Protein AF-A0ABD5DF32-F1 (afdb_monomer_lite)

Radius of gyration: 15.34 Å; chains: 1; bounding box: 39×23×43 Å

Foldseek 3Di:
DDPPDADDADDDDDFDADPVRHTQQADPVRHGHPVVVVVLVVCLVCVVVCCCVRVVDPVSVSCLDPPNLDAVHSAEDEPDSNHPHYDD

pLDDT: mean 93.84, std 4.53, range [76.94, 98.25]

Sequence (88 aa):
PYEEHAGSGMHIHISMLNNKGENVLVDGDGEDSALLKRALAGMIDLMPASMALLAPNVNSYRRFQPGMYVPTQASWGHNNRTVALRIP

Organism: Acinetobacter baumannii (NCBI:txid470)

Secondary structure (DSSP, 8-state):
--TTSPPP--------B-TTS-BTTB-TTSSB-HHHHHHHHHHHHHHHHHHHHHS-SHHHHTT-STTSS---SS-EEES-SSSSEEE-

Structure (mmCIF, N/CA/C/O backbone):
data_AF-A0ABD5DF32-F1
#
_entry.id   AF-A0ABD5DF32-F1
#
loop_
_atom_site.group_PDB
_atom_site.id
_atom_site.type_symbol
_atom_site.label_atom_id
_atom_site.label_alt_id
_atom_site.label_comp_id
_atom_site.label_asym_id
_atom_site.label_entity_id
_atom_site.label_seq_id
_atom_site.pdbx_PDB_ins_code
_atom_site.Cartn_x
_atom_site.Cartn_y
_atom_site.Cartn_z
_atom_site.occupancy
_atom_site.B_iso_or_equiv
_atom_site.auth_seq_id
_atom_site.auth_comp_id
_atom_site.auth_asym_id
_atom_site.auth_atom_id
_atom_site.pdbx_PDB_model_num
ATOM 1 N N . PRO A 1 1 ? 10.176 10.836 -14.955 1.00 76.94 1 PRO A N 1
ATOM 2 C CA . PRO A 1 1 ? 9.959 11.802 -16.068 1.00 76.94 1 PRO A CA 1
ATOM 3 C C . PRO A 1 1 ? 11.270 12.055 -16.808 1.00 76.94 1 PRO A C 1
ATOM 5 O O . PRO A 1 1 ? 11.307 11.972 -18.028 1.00 76.94 1 PRO A O 1
ATOM 8 N N . TYR A 1 2 ? 12.334 12.270 -16.036 1.00 88.88 2 TYR A N 1
ATOM 9 C CA . TYR A 1 2 ? 13.721 12.320 -16.483 1.00 88.88 2 TYR A CA 1
ATOM 10 C C . TYR A 1 2 ? 14.450 11.070 -15.982 1.00 88.88 2 TYR A C 1
ATOM 12 O O . TYR A 1 2 ? 14.096 10.559 -14.922 1.00 88.88 2 TYR A O 1
ATOM 20 N N . GLU A 1 3 ? 15.399 10.558 -16.758 1.00 82.62 3 GLU A N 1
ATOM 21 C CA . GLU A 1 3 ? 16.088 9.289 -16.483 1.00 82.62 3 GLU A CA 1
ATOM 22 C C . GLU A 1 3 ? 17.022 9.370 -15.270 1.00 82.62 3 GLU A C 1
ATOM 24 O O . GLU A 1 3 ? 17.017 8.478 -14.430 1.00 82.62 3 GLU A O 1
ATOM 29 N N . GLU A 1 4 ? 17.739 10.483 -15.124 1.00 87.44 4 GLU A N 1
ATOM 30 C CA . GLU A 1 4 ? 18.736 10.689 -14.063 1.00 87.44 4 GLU A CA 1
ATOM 31 C C . GLU A 1 4 ? 18.145 11.239 -12.752 1.00 87.44 4 GLU A C 1
ATOM 33 O O . GLU A 1 4 ? 18.869 11.624 -11.833 1.00 87.44 4 GLU A O 1
ATOM 38 N N . HIS A 1 5 ? 16.816 11.317 -12.647 1.00 87.94 5 HIS A N 1
ATOM 39 C CA . HIS A 1 5 ? 16.140 11.913 -11.498 1.00 87.94 5 HIS A CA 1
ATOM 40 C C . HIS A 1 5 ? 15.108 10.976 -10.881 1.00 87.94 5 HIS A C 1
ATOM 42 O O . HIS A 1 5 ? 14.542 10.097 -11.533 1.00 87.94 5 HIS A O 1
ATOM 48 N N . ALA A 1 6 ? 14.820 11.215 -9.601 1.00 86.88 6 ALA A N 1
ATOM 49 C CA . ALA A 1 6 ? 13.793 10.482 -8.883 1.00 86.88 6 ALA A CA 1
ATOM 50 C C . ALA A 1 6 ? 12.430 10.582 -9.592 1.00 86.88 6 ALA A C 1
ATOM 52 O O . ALA A 1 6 ? 12.024 11.629 -10.105 1.00 86.88 6 ALA A O 1
ATOM 53 N N . GLY A 1 7 ? 11.707 9.463 -9.607 1.00 88.81 7 GLY A N 1
ATOM 54 C CA . GLY A 1 7 ? 10.333 9.425 -10.088 1.00 88.81 7 GLY A CA 1
ATOM 55 C C . GLY A 1 7 ? 9.362 10.088 -9.110 1.00 88.81 7 GLY A C 1
ATOM 56 O O . GLY A 1 7 ? 9.652 10.260 -7.930 1.00 88.81 7 GLY A O 1
ATOM 57 N N . SER A 1 8 ? 8.163 10.398 -9.595 1.00 91.25 8 SER A N 1
ATOM 58 C CA . SER A 1 8 ? 7.047 10.830 -8.750 1.00 91.25 8 SER A CA 1
ATOM 59 C C . SER A 1 8 ? 6.130 9.644 -8.456 1.00 91.25 8 SER A C 1
ATOM 61 O O . SER A 1 8 ? 5.913 8.787 -9.316 1.00 91.25 8 SER A O 1
ATOM 63 N N . GLY A 1 9 ? 5.596 9.591 -7.240 1.00 91.44 9 GLY A N 1
ATOM 64 C CA . GLY A 1 9 ? 4.631 8.587 -6.808 1.00 91.44 9 GLY A CA 1
ATOM 65 C C . GLY A 1 9 ? 3.467 9.232 -6.067 1.00 91.44 9 GLY A C 1
ATOM 66 O O . GLY A 1 9 ? 3.555 10.379 -5.637 1.00 91.44 9 GLY A O 1
ATOM 67 N N . MET A 1 10 ? 2.388 8.473 -5.912 1.00 94.12 10 MET A N 1
ATOM 68 C CA . MET A 1 10 ? 1.224 8.856 -5.123 1.00 94.12 10 MET A CA 1
ATOM 69 C C . MET A 1 10 ? 1.013 7.786 -4.059 1.00 94.12 10 MET A C 1
ATOM 71 O O . MET A 1 10 ? 0.711 6.640 -4.383 1.00 94.12 10 MET A O 1
ATOM 75 N N . HIS A 1 11 ? 1.219 8.147 -2.796 1.00 95.50 11 HIS A N 1
ATOM 76 C CA . HIS A 1 11 ? 0.831 7.299 -1.675 1.00 95.50 11 HIS A CA 1
ATOM 77 C C . HIS A 1 11 ? -0.583 7.678 -1.251 1.00 95.50 11 HIS A C 1
ATOM 79 O O . HIS A 1 11 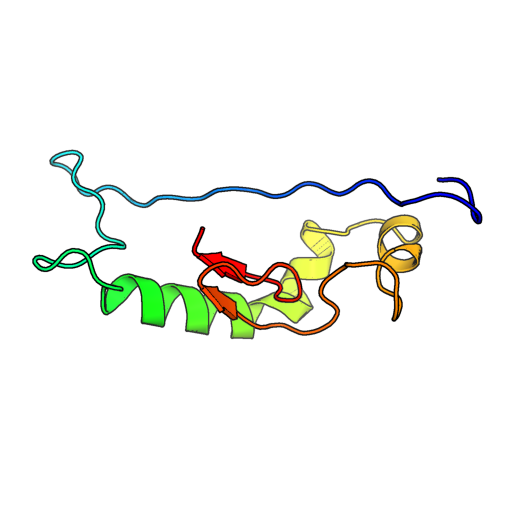? -0.899 8.861 -1.135 1.00 95.50 11 HIS A O 1
ATOM 85 N N . ILE A 1 12 ? -1.419 6.672 -1.015 1.00 95.88 12 ILE A N 1
ATOM 86 C CA . ILE A 1 12 ? -2.787 6.850 -0.535 1.00 95.88 12 ILE A CA 1
ATOM 87 C C . ILE A 1 12 ? -2.831 6.316 0.891 1.00 95.88 12 ILE A C 1
ATOM 89 O O . ILE A 1 12 ? -2.445 5.178 1.144 1.00 95.88 12 ILE A O 1
ATOM 93 N N . HIS A 1 13 ? -3.263 7.160 1.823 1.00 97.12 13 HIS A N 1
ATOM 94 C CA . HIS A 1 13 ? -3.459 6.781 3.217 1.00 97.12 13 HIS A CA 1
ATOM 95 C C . HIS A 1 13 ? -4.938 6.454 3.421 1.00 97.12 13 HIS A C 1
ATOM 97 O O . HIS A 1 13 ? -5.802 7.238 3.030 1.00 97.12 13 HIS A O 1
ATOM 103 N N . ILE A 1 14 ? -5.223 5.294 4.011 1.00 95.88 14 ILE A N 1
ATOM 104 C CA . ILE A 1 14 ? -6.583 4.785 4.206 1.00 95.88 14 ILE A CA 1
ATOM 105 C C . ILE A 1 14 ? -6.772 4.470 5.689 1.00 95.88 14 ILE A C 1
ATOM 107 O O . ILE A 1 14 ? -5.926 3.819 6.300 1.00 95.88 14 ILE A O 1
ATOM 111 N N . SER A 1 15 ? -7.896 4.906 6.249 1.00 95.94 15 SER A N 1
ATOM 112 C CA . SER A 1 15 ? -8.406 4.466 7.546 1.00 95.94 15 SER A CA 1
ATOM 113 C C . SER A 1 15 ? -9.834 3.953 7.378 1.00 95.94 15 SER A C 1
ATOM 115 O O . SER A 1 15 ? -10.523 4.299 6.416 1.00 95.94 15 SER A O 1
ATOM 117 N N . MET A 1 16 ? -10.279 3.101 8.298 1.00 97.06 16 MET A N 1
ATOM 118 C CA . MET A 1 16 ? -11.646 2.593 8.312 1.00 97.06 16 MET A CA 1
ATOM 119 C C . MET A 1 16 ? -12.264 2.910 9.664 1.00 97.06 16 MET A C 1
ATOM 121 O O . MET A 1 16 ? -11.693 2.570 10.698 1.00 97.06 16 MET A O 1
ATOM 125 N N . LEU A 1 17 ? -13.416 3.574 9.644 1.00 97.62 17 LEU A N 1
ATOM 126 C CA . LEU A 1 17 ? -14.149 3.963 10.842 1.00 97.62 17 LEU A CA 1
ATOM 127 C C . LEU A 1 17 ? -15.455 3.170 10.926 1.00 97.62 17 LEU A C 1
ATOM 129 O O . LEU A 1 17 ? -16.082 2.904 9.900 1.00 97.62 17 LEU A O 1
ATOM 133 N N . ASN A 1 18 ? -15.879 2.803 12.134 1.00 96.75 18 ASN A N 1
ATOM 134 C CA . ASN A 1 18 ? -17.225 2.270 12.347 1.00 96.75 18 ASN A CA 1
ATOM 135 C C . ASN A 1 18 ? -18.277 3.398 12.395 1.00 96.75 18 ASN A C 1
ATOM 137 O O . ASN A 1 18 ? -17.959 4.585 12.328 1.00 96.75 18 ASN A O 1
ATOM 141 N N . ASN A 1 19 ? -19.547 3.032 12.586 1.00 98.06 19 ASN A N 1
ATOM 142 C CA . ASN A 1 19 ? -20.661 3.989 12.676 1.00 98.06 19 ASN A CA 1
ATOM 143 C C . ASN A 1 19 ? -20.575 4.953 13.875 1.00 98.06 19 ASN A C 1
ATOM 145 O O . ASN A 1 19 ? -21.335 5.915 13.932 1.00 98.06 19 ASN A O 1
ATOM 149 N N . LYS A 1 20 ? -19.684 4.695 14.839 1.00 97.56 20 LYS A N 1
ATOM 150 C CA . LYS A 1 20 ? -19.407 5.575 15.982 1.00 97.56 20 LYS A CA 1
ATOM 151 C C . LYS A 1 20 ? -18.206 6.498 15.736 1.00 97.56 20 LYS A C 1
ATOM 153 O O . LYS A 1 20 ? -17.881 7.300 16.602 1.00 97.56 20 LYS A O 1
ATOM 158 N N . GLY A 1 21 ? -17.554 6.397 14.574 1.00 97.19 21 GLY A N 1
ATOM 159 C CA . GLY A 1 21 ? -16.355 7.164 14.234 1.00 97.19 21 GLY A CA 1
ATOM 160 C C . GLY A 1 21 ? -15.051 6.585 14.793 1.00 97.19 21 GLY A C 1
ATOM 161 O O . GLY A 1 21 ? -14.021 7.247 14.723 1.00 97.19 21 GLY A O 1
ATOM 162 N N . GLU A 1 22 ? -15.067 5.366 15.336 1.00 96.12 22 GLU A N 1
ATOM 163 C CA . GLU A 1 22 ? -13.886 4.723 15.924 1.00 96.12 22 GLU A CA 1
ATOM 164 C C . GLU A 1 22 ? -13.088 3.989 14.839 1.00 96.12 22 GLU A C 1
ATOM 166 O O . GLU A 1 22 ? -13.674 3.316 13.986 1.00 96.12 22 GLU A O 1
ATOM 171 N N . ASN A 1 23 ? -11.755 4.092 14.868 1.00 96.88 23 ASN A N 1
ATOM 172 C CA . ASN A 1 23 ? -10.891 3.403 13.909 1.00 96.88 23 ASN A CA 1
ATOM 173 C C . ASN A 1 23 ? -10.883 1.894 14.173 1.00 96.88 23 ASN A C 1
ATOM 175 O O . ASN A 1 23 ? -10.411 1.450 15.212 1.00 96.88 23 ASN A O 1
ATOM 179 N N . VAL A 1 24 ? -11.363 1.109 13.208 1.00 97.75 24 VAL A N 1
ATOM 180 C CA . VAL A 1 24 ? -11.471 -0.355 13.329 1.00 97.75 24 VAL A CA 1
ATOM 181 C C . VAL A 1 24 ? -10.225 -1.106 12.864 1.00 97.75 24 VAL A C 1
ATOM 183 O O . VAL A 1 24 ? -10.211 -2.335 12.882 1.00 97.75 24 VAL A O 1
ATOM 186 N N . LEU A 1 25 ? -9.193 -0.395 12.402 1.00 97.62 25 LEU A N 1
ATOM 187 C CA . LEU A 1 25 ? -7.918 -1.001 12.011 1.00 97.62 25 LEU A CA 1
ATOM 188 C C . LEU A 1 25 ? -6.976 -1.210 13.204 1.00 97.62 25 LEU A C 1
ATOM 190 O O . LEU A 1 25 ? -6.056 -2.018 13.095 1.00 97.62 25 LEU A O 1
ATOM 194 N N . VAL A 1 26 ? -7.255 -0.574 14.339 1.00 96.75 26 VAL A N 1
ATOM 195 C CA . VAL A 1 26 ? -6.529 -0.724 15.606 1.00 96.75 26 VAL A CA 1
ATOM 196 C C . VAL A 1 26 ? -7.419 -1.486 16.594 1.00 96.75 26 VAL A C 1
ATOM 198 O O . VAL A 1 26 ? -8.643 -1.362 16.532 1.00 96.75 26 VAL A O 1
ATOM 201 N N . ASP A 1 27 ? -6.841 -2.334 17.441 1.00 94.62 27 ASP A N 1
ATOM 202 C CA . ASP A 1 27 ? -7.579 -3.026 18.500 1.00 94.62 27 ASP A CA 1
ATOM 203 C C . ASP A 1 27 ? -7.658 -2.213 19.807 1.00 94.62 27 ASP A C 1
ATOM 205 O O . ASP A 1 27 ? -7.293 -1.039 19.862 1.00 94.62 27 ASP A O 1
ATOM 209 N N . GLY A 1 28 ? -8.215 -2.821 20.860 1.00 91.44 28 GLY A N 1
ATOM 210 C CA . GLY A 1 28 ? -8.412 -2.154 22.148 1.00 91.44 28 GLY A CA 1
ATOM 211 C C . GLY A 1 28 ? -7.116 -1.792 22.880 1.00 91.44 28 GLY A C 1
ATOM 212 O O . GLY A 1 28 ? -7.148 -0.893 23.717 1.00 91.44 28 GLY A O 1
ATOM 213 N N . ASP A 1 29 ? -6.002 -2.445 22.544 1.00 93.31 29 ASP A N 1
ATOM 214 C CA . ASP A 1 29 ? -4.695 -2.231 23.168 1.00 93.31 29 ASP A CA 1
ATOM 215 C C . ASP A 1 29 ? -3.819 -1.261 22.355 1.00 93.31 29 ASP A C 1
ATOM 217 O O . ASP A 1 29 ? -2.711 -0.922 22.769 1.00 93.31 29 ASP A O 1
ATOM 221 N N . GLY A 1 30 ? -4.325 -0.760 21.222 1.00 91.62 30 GLY A N 1
ATOM 222 C CA . GLY A 1 30 ? -3.572 0.117 20.326 1.00 91.62 30 GLY A CA 1
ATOM 223 C C . GLY A 1 30 ? -2.755 -0.633 19.270 1.00 91.62 30 GLY A C 1
ATOM 224 O O . GLY A 1 30 ? -1.986 -0.000 18.548 1.00 91.62 30 GLY A O 1
ATOM 225 N N . GLU A 1 31 ? -2.937 -1.948 19.151 1.00 94.69 31 GLU A N 1
ATOM 226 C CA . GLU A 1 31 ? -2.187 -2.823 18.251 1.00 94.69 31 GLU A CA 1
ATOM 227 C C . GLU A 1 31 ? -2.950 -3.100 16.944 1.00 94.69 31 GLU A C 1
ATOM 229 O O . GLU A 1 31 ? -4.102 -2.700 16.740 1.00 94.69 31 GLU A O 1
ATOM 234 N N . ASP A 1 32 ? -2.303 -3.809 16.015 1.00 96.94 32 ASP A N 1
ATOM 235 C CA . ASP A 1 32 ? -2.914 -4.212 14.749 1.00 96.94 32 ASP A CA 1
ATOM 236 C C . ASP A 1 32 ? -4.137 -5.115 14.962 1.00 96.94 32 ASP A C 1
ATOM 238 O O . ASP A 1 32 ? -4.015 -6.307 15.288 1.00 96.94 32 ASP A O 1
ATOM 242 N N . SER A 1 33 ? -5.320 -4.602 14.625 1.00 97.94 33 SER A N 1
ATOM 243 C CA . SER A 1 33 ? -6.547 -5.392 14.691 1.00 97.94 33 SER A CA 1
ATOM 244 C C . SER A 1 33 ? -6.514 -6.616 13.763 1.00 97.94 33 SER A C 1
ATOM 246 O O . SER A 1 33 ? -5.878 -6.648 12.700 1.00 97.94 33 SER A O 1
ATOM 248 N N . ALA A 1 34 ? -7.321 -7.626 14.094 1.00 97.50 34 ALA A N 1
ATOM 249 C CA . ALA A 1 34 ? -7.560 -8.755 13.193 1.00 97.50 34 ALA A CA 1
ATOM 250 C C . ALA A 1 34 ? -8.161 -8.314 11.842 1.00 97.50 34 ALA A C 1
ATOM 252 O O . ALA A 1 34 ? -7.954 -8.975 10.823 1.00 97.50 34 ALA A O 1
ATOM 253 N N . LEU A 1 35 ? -8.911 -7.204 11.818 1.00 97.94 35 LEU A N 1
ATOM 254 C CA . LEU A 1 35 ? -9.461 -6.642 10.588 1.00 97.94 35 LEU A CA 1
ATOM 255 C C . LEU A 1 35 ? -8.362 -6.072 9.688 1.00 97.94 35 LEU A C 1
ATOM 257 O O . LEU A 1 35 ? -8.362 -6.379 8.498 1.00 97.94 35 LEU A O 1
ATOM 261 N N . LEU A 1 36 ? -7.409 -5.324 10.249 1.00 98.00 36 LEU A N 1
ATOM 262 C CA . LEU A 1 36 ? -6.259 -4.801 9.513 1.00 98.00 36 LEU A CA 1
ATOM 263 C C . LEU A 1 36 ? -5.463 -5.933 8.859 1.00 98.00 36 LEU A C 1
ATOM 265 O O . LEU A 1 36 ? -5.210 -5.885 7.658 1.00 98.00 36 LEU A O 1
ATOM 269 N N . LYS A 1 37 ? -5.154 -6.999 9.606 1.00 97.50 37 LYS A N 1
ATOM 270 C CA . LYS A 1 37 ? -4.421 -8.165 9.076 1.00 97.50 37 LYS A CA 1
ATOM 271 C C . LYS A 1 37 ? -5.159 -8.836 7.911 1.00 97.50 37 LYS A C 1
ATOM 273 O O . LYS A 1 37 ? -4.538 -9.181 6.907 1.00 97.50 37 LYS A O 1
ATOM 278 N N . ARG A 1 38 ? -6.489 -8.971 8.000 1.00 98.19 38 ARG A N 1
ATOM 279 C CA . ARG A 1 38 ? -7.322 -9.496 6.900 1.00 98.19 38 ARG A CA 1
ATOM 280 C C . ARG A 1 38 ? -7.356 -8.558 5.691 1.00 98.19 38 ARG A C 1
ATOM 282 O O . ARG A 1 38 ? -7.246 -9.030 4.563 1.00 98.19 38 ARG A O 1
ATOM 289 N N . ALA A 1 39 ? -7.476 -7.251 5.917 1.00 97.94 39 ALA A N 1
ATOM 290 C CA . ALA A 1 39 ? -7.447 -6.255 4.849 1.00 97.94 39 ALA A CA 1
ATOM 291 C C . ALA A 1 39 ? -6.096 -6.261 4.114 1.00 97.94 39 ALA A C 1
ATOM 293 O O . ALA A 1 39 ? -6.072 -6.272 2.887 1.00 97.94 39 ALA A O 1
ATOM 294 N N . LEU A 1 40 ? -4.980 -6.333 4.848 1.00 97.94 40 LEU A N 1
ATOM 295 C CA . LEU A 1 40 ? -3.632 -6.454 4.286 1.00 97.94 40 LEU A CA 1
ATOM 296 C C . LEU A 1 40 ? -3.478 -7.716 3.437 1.00 97.94 40 LEU A C 1
ATOM 298 O O . LEU A 1 40 ? -2.970 -7.626 2.323 1.00 97.94 40 LEU A O 1
ATOM 302 N N . ALA A 1 41 ? -3.959 -8.865 3.920 1.00 98.25 41 ALA A N 1
ATOM 303 C CA . ALA A 1 41 ? -3.919 -10.113 3.161 1.00 98.25 41 ALA A CA 1
ATOM 304 C C . ALA A 1 41 ? -4.653 -9.990 1.813 1.00 98.25 41 ALA A C 1
ATOM 306 O O . ALA A 1 41 ? -4.080 -10.317 0.777 1.00 98.25 41 ALA A O 1
ATOM 307 N N . GLY A 1 42 ? -5.877 -9.449 1.811 1.00 98.25 42 GLY A N 1
ATOM 308 C CA . GLY A 1 42 ? -6.636 -9.229 0.575 1.00 98.25 42 GLY A CA 1
ATOM 309 C C . GLY A 1 42 ? -5.984 -8.204 -0.358 1.00 98.25 42 GLY A C 1
ATOM 310 O O . GLY A 1 42 ? -5.933 -8.413 -1.567 1.00 98.25 42 GLY A O 1
ATOM 311 N N . MET A 1 43 ? -5.436 -7.113 0.188 1.00 97.44 43 MET A N 1
ATOM 312 C CA . MET A 1 43 ? -4.726 -6.111 -0.612 1.00 97.44 43 MET A CA 1
ATOM 313 C C . MET A 1 43 ? -3.465 -6.679 -1.268 1.00 97.44 43 MET A C 1
ATOM 315 O O . MET A 1 43 ? -3.191 -6.340 -2.413 1.00 97.44 43 MET A O 1
ATOM 319 N N . ILE A 1 44 ? -2.707 -7.531 -0.572 1.00 97.69 44 ILE A N 1
ATOM 320 C CA . ILE A 1 44 ? -1.516 -8.195 -1.123 1.00 97.69 44 ILE A CA 1
ATOM 321 C C . ILE A 1 44 ? -1.898 -9.147 -2.251 1.00 97.69 44 ILE A C 1
ATOM 323 O O . ILE A 1 44 ? -1.290 -9.082 -3.318 1.00 97.69 44 ILE A O 1
ATOM 327 N N . ASP A 1 45 ? -2.919 -9.978 -2.035 1.00 98.12 45 ASP A N 1
ATOM 328 C CA . ASP A 1 45 ? -3.398 -10.952 -3.020 1.00 98.12 45 ASP A CA 1
ATOM 329 C C . ASP A 1 45 ? -3.885 -10.272 -4.312 1.00 98.12 45 ASP A C 1
ATOM 331 O O . ASP A 1 45 ? -3.526 -10.663 -5.422 1.00 98.12 45 ASP A O 1
ATOM 335 N N . LEU A 1 46 ? -4.622 -9.164 -4.179 1.00 97.94 46 LEU A N 1
ATOM 336 C CA . LEU A 1 46 ? -5.177 -8.421 -5.315 1.00 97.94 46 LEU A CA 1
ATOM 337 C C . LEU A 1 46 ? -4.206 -7.411 -5.944 1.00 97.94 46 LEU A C 1
ATOM 339 O O . LEU A 1 46 ? -4.525 -6.819 -6.984 1.00 97.94 46 LEU A O 1
ATOM 343 N N . MET A 1 47 ? -3.037 -7.174 -5.343 1.00 96.88 47 MET A N 1
ATOM 344 C CA . MET A 1 47 ? -2.123 -6.115 -5.779 1.00 96.88 47 MET A CA 1
ATOM 345 C C . MET A 1 47 ? -1.643 -6.281 -7.225 1.00 96.88 47 MET A C 1
ATOM 347 O O . MET A 1 47 ? -1.716 -5.292 -7.959 1.00 96.88 47 MET A O 1
ATOM 351 N N . PRO A 1 48 ? -1.203 -7.474 -7.686 1.00 94.38 48 PRO A N 1
ATOM 352 C CA . PRO A 1 48 ? -0.708 -7.631 -9.051 1.00 94.38 48 PRO A CA 1
ATOM 353 C C . PRO A 1 48 ? -1.737 -7.204 -10.104 1.00 94.38 48 PRO A C 1
ATOM 355 O O . PRO A 1 48 ? -1.397 -6.471 -11.030 1.00 94.38 48 PRO A O 1
ATOM 358 N N . ALA A 1 49 ? -3.005 -7.586 -9.925 1.00 96.38 49 ALA A N 1
ATOM 359 C CA . ALA A 1 49 ? -4.090 -7.191 -10.823 1.00 96.38 49 ALA A CA 1
ATOM 360 C C . ALA A 1 49 ? -4.446 -5.698 -10.685 1.00 96.38 49 ALA A C 1
ATOM 362 O O . ALA A 1 49 ? -4.662 -5.007 -11.681 1.00 96.38 49 ALA A O 1
ATOM 363 N N . SER A 1 50 ? -4.442 -5.172 -9.457 1.00 96.50 50 SER A N 1
ATOM 364 C CA . SER A 1 50 ? -4.760 -3.765 -9.168 1.00 96.50 50 SER A CA 1
ATOM 365 C C . SER A 1 50 ? -3.756 -2.774 -9.769 1.00 96.50 50 SER A C 1
ATOM 367 O O . SER A 1 50 ? -4.095 -1.607 -9.972 1.00 96.50 50 SER A O 1
ATOM 369 N N . MET A 1 51 ? -2.537 -3.211 -10.111 1.00 95.38 51 MET A N 1
ATOM 370 C CA . MET A 1 51 ? -1.535 -2.361 -10.768 1.00 95.38 51 MET A CA 1
ATOM 371 C C . MET A 1 51 ? -2.025 -1.761 -12.088 1.00 95.38 51 MET A C 1
ATOM 373 O O . MET A 1 51 ? -1.627 -0.647 -12.415 1.00 95.38 51 MET A O 1
ATOM 377 N N . ALA A 1 52 ? -2.937 -2.430 -12.800 1.00 95.50 52 ALA A N 1
ATOM 378 C CA . ALA A 1 52 ? -3.555 -1.876 -14.005 1.00 95.50 52 ALA A CA 1
ATOM 379 C C . ALA A 1 52 ? -4.328 -0.569 -13.737 1.00 95.50 52 ALA A C 1
ATOM 381 O O . ALA A 1 52 ? -4.447 0.268 -14.626 1.00 95.50 52 ALA A O 1
ATOM 382 N N . LEU A 1 53 ? -4.827 -0.377 -12.511 1.00 96.44 53 LEU A N 1
ATOM 383 C CA . LEU A 1 53 ? -5.534 0.830 -12.080 1.00 96.44 53 LEU A CA 1
ATOM 384 C C . LEU A 1 53 ? -4.601 1.822 -11.372 1.00 96.44 53 LEU A C 1
ATOM 386 O O . LEU A 1 53 ? -4.726 3.029 -11.557 1.00 96.44 53 LEU A O 1
ATOM 390 N N . LEU A 1 54 ? -3.661 1.320 -10.563 1.00 95.38 54 LEU A N 1
ATOM 391 C CA . LEU A 1 54 ? -2.765 2.144 -9.737 1.00 95.38 54 LEU A CA 1
ATOM 392 C C . LEU A 1 54 ? -1.545 2.679 -10.506 1.00 95.38 54 LEU A C 1
ATOM 394 O O . LEU A 1 54 ? -0.972 3.705 -10.143 1.00 95.38 54 LEU A O 1
ATOM 398 N N . ALA A 1 55 ? -1.138 1.991 -11.571 1.00 95.94 55 ALA A N 1
ATOM 399 C CA . ALA A 1 55 ? -0.031 2.352 -12.448 1.00 95.94 55 ALA A CA 1
ATOM 400 C C . ALA A 1 55 ? -0.426 2.154 -13.928 1.00 95.94 55 ALA A C 1
ATOM 402 O O . ALA A 1 55 ? 0.227 1.395 -14.639 1.00 95.94 55 ALA A O 1
ATOM 403 N N . PRO A 1 56 ? -1.458 2.857 -14.429 1.00 95.62 56 PRO A N 1
ATOM 404 C CA . PRO A 1 56 ? -2.141 2.507 -15.683 1.00 95.62 56 PRO A CA 1
ATOM 405 C C . PRO A 1 56 ? -1.326 2.745 -16.965 1.00 95.62 56 PRO A C 1
ATOM 407 O O . PRO A 1 56 ? -1.738 2.346 -18.052 1.00 95.62 56 PRO A O 1
ATOM 410 N N . ASN A 1 57 ? -0.169 3.403 -16.868 1.00 93.88 57 ASN A N 1
ATOM 411 C CA . ASN A 1 57 ? 0.582 3.884 -18.023 1.00 93.88 57 ASN A CA 1
ATOM 412 C C . ASN A 1 57 ? 1.938 3.181 -18.094 1.00 93.88 57 ASN A C 1
ATOM 414 O O . ASN A 1 57 ? 2.599 3.001 -17.073 1.00 93.88 57 ASN A O 1
ATOM 418 N N . VAL A 1 58 ? 2.436 2.911 -19.306 1.00 92.50 58 VAL A N 1
ATOM 419 C CA . VAL A 1 58 ? 3.774 2.315 -19.527 1.00 92.50 58 VAL A CA 1
ATOM 420 C C . VAL A 1 58 ? 4.878 3.091 -18.794 1.00 92.50 58 VAL A C 1
ATOM 422 O O . VAL A 1 58 ? 5.787 2.504 -18.211 1.00 92.50 58 VAL A O 1
ATOM 425 N N . ASN A 1 59 ? 4.776 4.423 -18.747 1.00 92.88 59 ASN A N 1
ATOM 426 C CA . ASN A 1 59 ? 5.741 5.261 -18.037 1.00 92.88 59 ASN A CA 1
ATOM 427 C C . ASN A 1 59 ? 5.757 5.021 -16.514 1.00 92.88 59 ASN A C 1
ATOM 429 O O . ASN A 1 59 ? 6.799 5.201 -15.889 1.00 92.88 59 ASN A O 1
ATOM 433 N N . SER A 1 60 ? 4.647 4.582 -15.912 1.00 93.69 60 SER A N 1
ATOM 434 C CA . SER A 1 60 ? 4.591 4.237 -14.487 1.00 93.69 60 SER A CA 1
ATOM 435 C C . SER A 1 60 ? 5.514 3.060 -14.165 1.00 93.69 60 SER A C 1
ATOM 437 O O . SER A 1 60 ? 6.205 3.089 -13.148 1.00 93.69 60 SER A O 1
ATOM 439 N N . TYR A 1 61 ? 5.605 2.077 -15.067 1.00 92.25 61 TYR A N 1
ATOM 440 C CA . TYR A 1 61 ? 6.443 0.885 -14.906 1.00 92.25 61 TYR A CA 1
ATOM 441 C C . TYR A 1 61 ? 7.945 1.172 -14.976 1.00 92.25 61 TYR A C 1
ATOM 443 O O . TYR A 1 61 ? 8.719 0.464 -14.341 1.00 92.25 61 TYR A O 1
ATOM 451 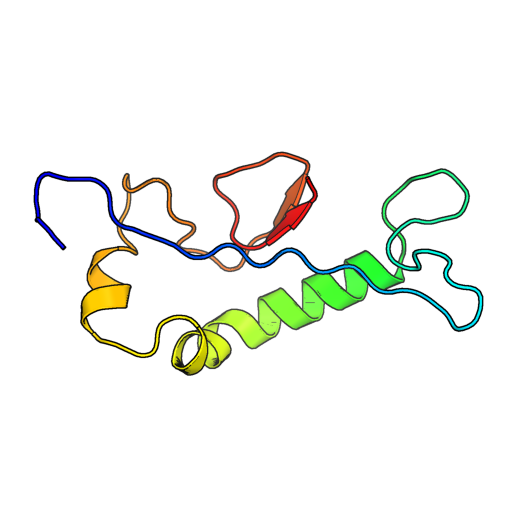N N . ARG A 1 62 ? 8.367 2.270 -15.623 1.00 90.38 62 ARG A N 1
ATOM 452 C CA . ARG A 1 62 ? 9.771 2.726 -15.580 1.00 90.38 62 ARG A CA 1
ATOM 453 C C . ARG A 1 62 ? 10.240 3.048 -14.160 1.00 90.38 62 ARG A C 1
ATOM 455 O O . ARG A 1 62 ? 11.435 3.005 -13.902 1.00 90.38 62 ARG A O 1
ATOM 462 N N . ARG A 1 63 ? 9.319 3.370 -13.242 1.00 91.00 63 ARG A N 1
ATOM 463 C CA . ARG A 1 63 ? 9.655 3.631 -11.838 1.00 91.00 63 ARG A CA 1
ATOM 464 C C . ARG A 1 63 ? 9.969 2.344 -11.075 1.00 91.00 63 ARG A C 1
ATOM 466 O O . ARG A 1 63 ? 10.826 2.394 -10.206 1.00 91.00 63 ARG A O 1
ATOM 473 N N . PHE A 1 64 ? 9.308 1.225 -11.393 1.00 90.44 64 PHE A N 1
ATOM 474 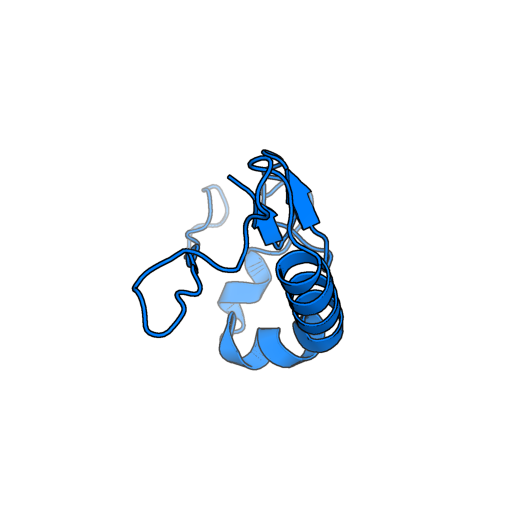C CA . PHE A 1 64 ? 9.387 -0.057 -10.673 1.00 90.44 64 PHE A CA 1
ATOM 475 C C . PHE A 1 64 ? 10.670 -0.832 -10.994 1.00 90.44 64 PHE A C 1
ATOM 477 O O . PHE A 1 64 ? 10.644 -1.874 -11.644 1.00 90.44 64 PHE A O 1
ATOM 484 N N . GLN A 1 65 ? 11.800 -0.307 -10.527 1.00 86.81 65 GLN A N 1
ATOM 485 C CA . GLN A 1 65 ? 13.127 -0.885 -10.723 1.00 86.81 65 GLN A CA 1
ATOM 486 C C . GLN A 1 65 ? 13.879 -1.011 -9.389 1.00 86.81 65 GLN A C 1
ATOM 488 O O . GLN A 1 65 ? 13.653 -0.210 -8.473 1.00 86.81 65 GLN A O 1
ATOM 493 N N . PRO A 1 66 ? 14.790 -1.995 -9.258 1.00 84.19 66 PRO A N 1
ATOM 494 C CA . PRO A 1 66 ? 15.685 -2.081 -8.108 1.00 84.19 66 PRO A CA 1
ATOM 495 C C . PRO A 1 66 ? 16.443 -0.765 -7.878 1.00 84.19 66 PRO A C 1
ATOM 497 O O . PRO A 1 66 ? 16.860 -0.111 -8.827 1.00 84.19 66 PRO A O 1
ATOM 500 N N . GLY A 1 67 ? 16.621 -0.372 -6.614 1.00 80.12 67 GLY A N 1
ATOM 501 C CA . GLY A 1 67 ? 17.363 0.844 -6.249 1.00 80.12 67 GLY A CA 1
ATOM 502 C C . GLY A 1 67 ? 16.575 2.158 -6.345 1.00 80.12 67 GLY A C 1
ATOM 503 O O . GLY A 1 67 ? 17.059 3.177 -5.866 1.00 80.12 67 GLY A O 1
ATOM 504 N N . MET A 1 68 ? 15.339 2.149 -6.859 1.00 81.88 68 MET A N 1
ATOM 505 C CA . MET A 1 68 ? 14.526 3.366 -7.042 1.00 81.88 68 MET A CA 1
ATOM 506 C C . MET A 1 68 ? 13.608 3.707 -5.854 1.00 81.88 68 MET A C 1
ATOM 508 O O . MET A 1 68 ? 12.653 4.467 -6.012 1.00 81.88 68 MET A O 1
ATOM 512 N N . TYR A 1 69 ? 13.874 3.141 -4.667 1.00 83.50 69 TYR A N 1
ATOM 513 C CA . TYR A 1 69 ? 13.076 3.325 -3.437 1.00 83.50 69 TYR A CA 1
ATOM 514 C C . TYR A 1 69 ? 11.562 3.168 -3.653 1.00 83.50 69 TYR A C 1
ATOM 516 O O . TYR A 1 69 ? 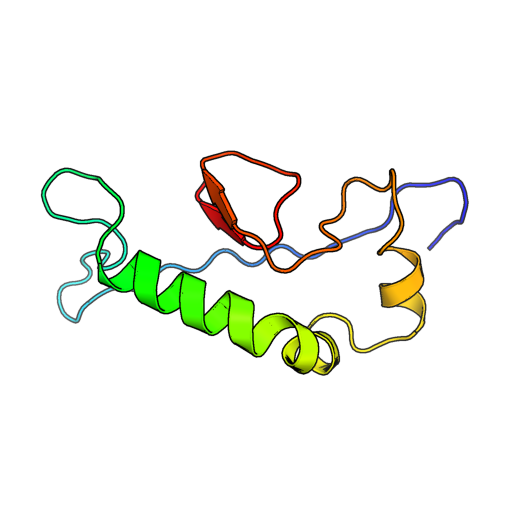10.741 3.858 -3.049 1.0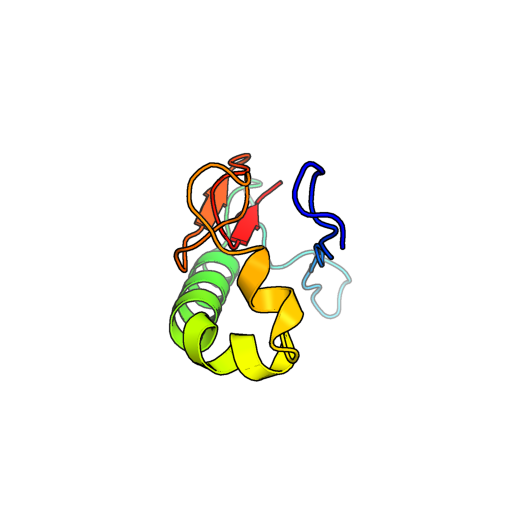0 83.50 69 TYR A O 1
ATOM 524 N N . VAL A 1 70 ? 11.198 2.243 -4.539 1.00 88.25 70 VAL A N 1
ATOM 525 C CA . VAL A 1 70 ? 9.822 1.866 -4.835 1.00 88.25 70 VAL A CA 1
ATOM 526 C C . VAL A 1 70 ? 9.635 0.389 -4.493 1.00 88.25 70 VAL A C 1
ATOM 528 O O . VAL A 1 70 ? 10.522 -0.423 -4.774 1.00 88.25 70 VAL A O 1
ATOM 531 N N . PRO A 1 71 ? 8.501 0.012 -3.896 1.00 89.94 71 PRO A N 1
ATOM 532 C CA . PRO A 1 71 ? 8.194 -1.386 -3.653 1.00 89.94 71 PRO A CA 1
ATOM 533 C C . PRO A 1 71 ? 7.908 -2.106 -4.974 1.00 89.94 71 PRO A C 1
ATOM 535 O O . PRO A 1 71 ? 7.045 -1.695 -5.747 1.00 89.94 71 PRO A O 1
ATOM 538 N N . THR A 1 72 ? 8.637 -3.193 -5.228 1.00 90.88 72 THR A N 1
ATOM 539 C CA . THR A 1 72 ? 8.459 -4.068 -6.403 1.00 90.88 72 THR A CA 1
ATOM 540 C C . THR A 1 72 ? 7.778 -5.394 -6.064 1.00 90.88 72 THR A C 1
ATOM 542 O O . THR A 1 72 ? 7.537 -6.210 -6.949 1.00 90.88 72 THR A O 1
ATOM 545 N N . GLN A 1 73 ? 7.459 -5.613 -4.788 1.00 91.88 73 GLN A N 1
ATOM 546 C CA . GLN A 1 73 ? 6.775 -6.800 -4.286 1.00 91.88 73 GLN A CA 1
ATOM 547 C C . GLN A 1 73 ? 5.526 -6.388 -3.514 1.00 91.88 73 GLN A C 1
ATOM 549 O O . GLN A 1 73 ? 5.540 -5.379 -2.805 1.00 91.88 73 GLN A O 1
ATOM 554 N N . ALA A 1 74 ? 4.475 -7.201 -3.612 1.00 94.81 74 ALA A N 1
ATOM 555 C CA . ALA A 1 74 ? 3.297 -7.075 -2.768 1.00 94.81 74 ALA A CA 1
ATOM 556 C C . ALA A 1 74 ? 3.663 -7.493 -1.336 1.00 94.81 74 ALA A C 1
ATOM 558 O O . ALA A 1 74 ? 3.742 -8.673 -1.007 1.00 94.81 74 ALA A O 1
ATOM 559 N N . SER A 1 75 ? 3.971 -6.507 -0.501 1.00 95.38 75 SER A N 1
ATOM 560 C CA . SER A 1 75 ? 4.479 -6.703 0.855 1.00 95.38 75 SER A CA 1
ATOM 561 C C . SER A 1 75 ? 3.963 -5.616 1.786 1.00 95.38 75 SER A C 1
ATOM 563 O O . SER A 1 75 ? 3.504 -4.561 1.336 1.00 95.38 75 SER A O 1
ATOM 565 N N . TRP A 1 76 ? 4.051 -5.867 3.091 1.00 97.44 76 TRP A N 1
ATOM 566 C CA . TRP A 1 76 ? 3.631 -4.914 4.108 1.00 97.44 76 TRP A CA 1
ATOM 567 C C . TRP A 1 76 ? 4.574 -4.884 5.307 1.00 97.44 76 TRP A C 1
ATOM 569 O O . TRP A 1 76 ? 5.362 -5.809 5.510 1.00 97.44 76 TRP A O 1
ATOM 579 N N . GLY A 1 77 ? 4.506 -3.811 6.093 1.00 96.75 77 GLY A N 1
ATOM 580 C CA . GLY A 1 77 ? 5.298 -3.681 7.310 1.00 96.75 77 GLY A CA 1
ATOM 581 C C . GLY A 1 77 ? 5.106 -2.357 8.045 1.00 96.75 77 GLY A C 1
ATOM 582 O O . GLY A 1 77 ? 4.685 -1.350 7.466 1.00 96.75 77 GLY A O 1
ATOM 583 N N . HIS A 1 78 ? 5.462 -2.380 9.328 1.00 96.69 78 HIS A N 1
ATOM 584 C CA . HIS A 1 78 ? 5.465 -1.227 10.228 1.00 96.69 78 HIS A CA 1
ATOM 585 C C . HIS A 1 78 ? 6.655 -0.324 9.963 1.00 96.69 78 HIS A C 1
ATOM 587 O O . HIS A 1 78 ? 7.795 -0.787 9.952 1.00 96.69 78 HIS A O 1
ATOM 593 N N . ASN A 1 79 ? 6.388 0.961 9.733 1.00 94.44 79 ASN A N 1
ATOM 594 C CA . ASN A 1 79 ? 7.395 2.001 9.530 1.00 94.44 79 ASN A CA 1
ATOM 595 C C . ASN A 1 79 ? 8.480 1.687 8.481 1.00 94.44 79 ASN A C 1
ATOM 597 O O . ASN A 1 79 ? 9.504 2.367 8.385 1.00 94.44 79 ASN A O 1
ATOM 601 N N . ASN A 1 80 ? 8.222 0.708 7.614 1.00 93.38 80 ASN A N 1
ATOM 602 C CA . ASN A 1 80 ? 9.125 0.291 6.561 1.00 93.38 80 ASN A CA 1
ATOM 603 C C . ASN A 1 80 ? 8.744 0.998 5.252 1.00 93.38 80 ASN A C 1
ATOM 605 O O . ASN A 1 80 ? 7.598 0.950 4.816 1.00 93.38 80 ASN A O 1
ATOM 609 N N . ARG A 1 81 ? 9.697 1.685 4.616 1.00 92.06 81 ARG A N 1
ATOM 610 C CA . ARG A 1 81 ? 9.469 2.401 3.346 1.00 92.06 81 ARG A CA 1
ATOM 611 C C . ARG A 1 81 ? 9.789 1.567 2.104 1.00 92.06 81 ARG A C 1
ATOM 613 O O . ARG A 1 81 ? 9.616 2.062 0.998 1.00 92.06 81 ARG A O 1
ATOM 620 N N . THR A 1 82 ? 10.260 0.332 2.271 1.00 91.62 82 THR A N 1
ATOM 621 C CA . THR A 1 82 ? 10.564 -0.574 1.152 1.00 91.62 82 THR A CA 1
ATOM 622 C C . THR A 1 82 ? 9.395 -1.488 0.782 1.00 91.62 82 THR A C 1
ATOM 624 O O . THR A 1 82 ? 9.466 -2.187 -0.227 1.00 91.62 82 THR A O 1
ATOM 627 N N . VAL A 1 83 ? 8.318 -1.476 1.573 1.00 95.19 83 VAL A N 1
ATOM 628 C CA . VAL A 1 83 ? 7.119 -2.303 1.373 1.00 95.19 83 VAL A CA 1
ATOM 629 C C . VAL A 1 83 ? 6.027 -1.556 0.610 1.00 95.19 83 VAL A C 1
ATOM 631 O O . VAL A 1 83 ? 5.976 -0.325 0.625 1.00 95.19 83 VAL A O 1
ATOM 634 N N . ALA A 1 84 ? 5.145 -2.302 -0.057 1.00 95.75 84 ALA A N 1
ATOM 635 C CA . ALA A 1 84 ? 4.036 -1.728 -0.821 1.00 95.75 84 ALA A CA 1
ATOM 636 C C . ALA A 1 84 ? 2.941 -1.130 0.069 1.00 95.75 84 ALA A C 1
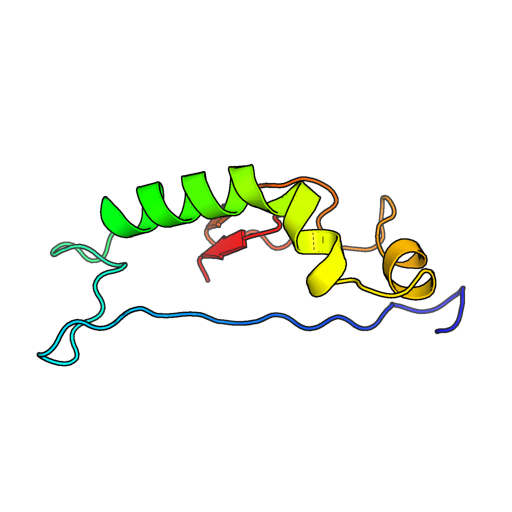ATOM 638 O O . ALA A 1 84 ? 2.412 -0.062 -0.236 1.00 95.75 84 ALA A O 1
ATOM 639 N N . LEU A 1 85 ? 2.624 -1.802 1.176 1.00 97.38 85 LEU A N 1
ATOM 640 C CA . LEU A 1 85 ? 1.630 -1.373 2.156 1.00 97.38 85 LEU A CA 1
ATOM 641 C C . LEU A 1 85 ? 2.335 -1.037 3.467 1.00 97.38 85 LEU A C 1
ATOM 643 O O . LEU A 1 85 ? 2.851 -1.912 4.159 1.00 97.38 85 LEU A O 1
ATOM 647 N N . ARG A 1 86 ? 2.371 0.242 3.823 1.00 96.94 86 ARG A N 1
ATOM 648 C CA . ARG A 1 86 ? 3.037 0.695 5.044 1.00 96.94 86 ARG A CA 1
ATOM 649 C C . ARG A 1 86 ? 2.015 1.006 6.126 1.00 96.94 86 ARG A C 1
ATOM 651 O O . ARG A 1 86 ? 1.109 1.801 5.883 1.00 96.94 86 ARG A O 1
ATOM 658 N N . ILE A 1 87 ? 2.231 0.453 7.315 1.00 96.31 87 ILE A N 1
ATOM 659 C CA . ILE A 1 87 ? 1.589 0.935 8.540 1.00 96.31 87 ILE A CA 1
ATOM 660 C C . ILE A 1 87 ? 2.507 2.036 9.099 1.00 96.31 87 ILE A C 1
ATOM 662 O O . ILE A 1 87 ? 3.681 1.747 9.360 1.00 96.31 87 ILE A O 1
ATOM 666 N N . PRO A 1 88 ? 2.058 3.304 9.107 1.00 92.00 88 PRO A N 1
ATOM 667 C CA . PRO A 1 88 ? 2.878 4.444 9.510 1.00 92.00 88 PRO A CA 1
ATOM 668 C C . PRO A 1 88 ? 3.142 4.482 11.017 1.00 92.00 88 PRO A C 1
ATOM 670 O O . PRO A 1 88 ? 2.335 3.918 11.781 1.00 92.00 88 PRO A O 1
#

InterPro domains:
  IPR008146 Glutamine synthetase, catalytic domain [PF00120] (1-88)
  IPR008146 Glutamine synthetase, catalytic domain [PS51987] (1-88)
  IPR014746 Glutamine synthetase/guanido kinase, catalytic domain [SSF55931] (1-88)